Protein AF-E9G1V2-F1 (afdb_monomer_lite)

Organism: Daphnia pulex (NCBI:txid6669)

InterPro domains:
  IPR000242 Tyrosine-specific protein phosphatase, PTPase domain [PF00102] (2-98)
  IPR000242 Tyrosine-specific protein phosphatase, PTPase domain [PR00700] (51-68)
  IPR000242 Tyrosine-specific protein phosphatase, PTPase domain [PR00700] (90-108)
  IPR000242 Tyrosine-specific protein phosphatase, PTPase domain [PS50055] (1-98)
  IPR029021 Protein-tyrosine phosphatase-like [G3DSA:3.90.190.10] (2-100)
  IPR029021 Protein-tyrosine phosphatase-like [SSF52799] (2-98)
  IPR050348 Protein-Tyrosine Phosphatase [PTHR19134] (5-98)

pLDDT: mean 70.91, std 15.54, range [31.92, 89.62]

Structure (mmCIF, N/CA/C/O backbone):
data_AF-E9G1V2-F1
#
_entry.id   AF-E9G1V2-F1
#
loop_
_atom_site.group_PDB
_atom_site.id
_atom_site.type_symbol
_atom_site.label_atom_id
_atom_site.label_alt_id
_atom_site.label_comp_id
_atom_site.label_asym_id
_atom_site.label_entity_id
_atom_site.label_seq_id
_atom_site.pdbx_PDB_ins_code
_atom_site.Cartn_x
_atom_site.Cartn_y
_atom_site.Cartn_z
_atom_site.occupancy
_atom_site.B_iso_or_equiv
_atom_site.auth_seq_id
_atom_site.auth_comp_id
_atom_site.auth_asym_id
_atom_site.auth_atom_id
_atom_site.pdbx_PDB_model_num
ATOM 1 N N . MET A 1 1 ? -15.135 3.799 -11.878 1.00 34.22 1 MET A N 1
ATOM 2 C CA . MET A 1 1 ? -15.262 4.360 -10.516 1.00 34.22 1 MET A CA 1
ATOM 3 C C . MET A 1 1 ? -13.887 4.226 -9.877 1.00 34.22 1 MET A C 1
ATOM 5 O O . MET A 1 1 ? -13.515 3.124 -9.495 1.00 34.22 1 MET A O 1
ATOM 9 N N . TYR A 1 2 ? -13.078 5.285 -9.940 1.00 44.47 2 TYR A N 1
ATOM 10 C CA . TYR A 1 2 ? -11.713 5.280 -9.412 1.00 44.47 2 TYR A CA 1
ATOM 11 C C . TYR A 1 2 ? -11.799 5.313 -7.884 1.00 44.47 2 TYR A C 1
ATOM 13 O O . TYR A 1 2 ? -12.452 6.183 -7.316 1.00 44.47 2 TYR A O 1
ATOM 21 N N . TRP A 1 3 ? -11.246 4.293 -7.229 1.00 56.59 3 TRP A N 1
ATOM 22 C CA . TRP A 1 3 ? -11.106 4.275 -5.776 1.00 56.59 3 TRP A CA 1
ATOM 23 C C . TRP A 1 3 ? -9.853 5.085 -5.445 1.00 56.59 3 TRP A C 1
ATOM 25 O O . TRP A 1 3 ? -8.754 4.533 -5.385 1.00 56.59 3 TRP A O 1
ATOM 35 N N . ASP A 1 4 ? -10.016 6.400 -5.335 1.00 65.06 4 ASP A N 1
ATOM 36 C CA . ASP A 1 4 ? -8.944 7.293 -4.911 1.00 65.06 4 ASP A CA 1
ATOM 37 C C . ASP A 1 4 ? -8.779 7.173 -3.395 1.00 65.06 4 ASP A C 1
ATOM 39 O O . ASP A 1 4 ? -9.698 7.437 -2.626 1.00 65.06 4 ASP A O 1
ATOM 43 N N . TRP A 1 5 ? -7.608 6.697 -2.973 1.00 74.75 5 TRP A N 1
ATOM 44 C CA . TRP A 1 5 ? -7.220 6.690 -1.567 1.00 74.75 5 TRP A CA 1
ATOM 45 C C . TRP A 1 5 ? -6.768 8.094 -1.144 1.00 74.75 5 TRP A C 1
ATOM 47 O O . TRP A 1 5 ? -6.161 8.796 -1.964 1.00 74.75 5 TRP A O 1
ATOM 57 N N . PRO A 1 6 ? -6.962 8.481 0.131 1.00 78.75 6 PRO A N 1
ATOM 58 C CA . PRO A 1 6 ? -6.502 9.771 0.624 1.00 78.75 6 PRO A CA 1
ATOM 59 C C . PRO A 1 6 ? -4.997 9.921 0.415 1.00 78.75 6 PRO A C 1
ATOM 61 O O . PRO A 1 6 ? -4.211 9.071 0.839 1.00 78.75 6 PRO A O 1
ATOM 64 N N . LYS A 1 7 ? -4.602 11.012 -0.247 1.00 75.62 7 LYS A N 1
ATOM 65 C CA . LYS A 1 7 ? -3.190 11.372 -0.459 1.00 75.62 7 LYS A CA 1
ATOM 66 C C . LYS A 1 7 ? -2.598 12.102 0.743 1.00 75.62 7 LYS A C 1
ATOM 68 O O . LYS A 1 7 ? -1.403 12.008 0.970 1.00 75.62 7 LYS A O 1
ATOM 73 N N . GLU A 1 8 ? -3.432 12.785 1.524 1.00 76.88 8 GLU A N 1
ATOM 74 C CA . GLU A 1 8 ? -3.053 13.437 2.775 1.00 76.88 8 GLU A CA 1
ATOM 75 C C . GLU A 1 8 ? -4.229 13.426 3.757 1.00 76.88 8 GLU A C 1
ATOM 77 O O . GLU A 1 8 ? -5.396 13.486 3.367 1.00 76.88 8 GLU A O 1
ATOM 82 N N . GLY A 1 9 ? -3.919 13.371 5.052 1.00 80.44 9 GLY A N 1
ATOM 83 C CA . GLY A 1 9 ? -4.918 13.493 6.106 1.00 80.44 9 GLY A CA 1
ATOM 84 C C . GLY A 1 9 ? -5.836 12.276 6.253 1.00 80.44 9 GLY A C 1
ATOM 85 O O . GLY A 1 9 ? -5.412 11.121 6.156 1.00 80.44 9 GLY A O 1
ATOM 86 N N . VAL A 1 10 ? -7.091 12.551 6.605 1.00 85.50 10 VAL A N 1
ATOM 87 C CA . VAL A 1 10 ? -8.110 11.550 6.931 1.00 85.50 10 VAL A CA 1
ATOM 88 C C . VAL A 1 10 ? -9.303 11.757 6.014 1.00 85.50 10 VAL A C 1
ATOM 90 O O . VAL A 1 10 ? -9.889 12.835 6.001 1.00 85.50 10 VAL A O 1
ATOM 93 N N . GLU A 1 11 ? -9.708 10.708 5.315 1.00 87.94 11 GLU A N 1
ATOM 94 C CA . GLU A 1 11 ? -10.887 10.702 4.461 1.00 87.94 11 GLU A CA 1
ATOM 95 C C . GLU A 1 11 ? -11.924 9.722 5.004 1.00 87.94 11 GLU A C 1
ATOM 97 O O . GLU A 1 11 ? -11.601 8.700 5.609 1.00 87.94 11 GLU A O 1
ATOM 102 N N . THR A 1 12 ? -13.202 10.063 4.870 1.00 85.19 12 THR A N 1
ATOM 103 C CA . THR A 1 12 ? -14.295 9.235 5.386 1.00 85.19 12 THR A CA 1
ATOM 104 C C . THR A 1 12 ? -15.189 8.796 4.240 1.00 85.19 12 THR A C 1
ATOM 106 O O . THR A 1 12 ? -15.919 9.597 3.665 1.00 85.19 12 THR A O 1
ATOM 109 N N . HIS A 1 13 ? -15.170 7.499 3.953 1.00 82.81 13 HIS A N 1
ATOM 110 C CA . HIS A 1 13 ? -16.015 6.853 2.960 1.00 82.81 13 HIS A CA 1
ATOM 111 C C . HIS A 1 13 ? -17.180 6.154 3.673 1.00 82.81 13 HIS A C 1
ATOM 113 O O . HIS A 1 13 ? -17.095 5.005 4.117 1.00 82.81 13 HIS A O 1
ATOM 119 N N . GLY A 1 14 ? -18.292 6.876 3.828 1.00 83.50 14 GLY A N 1
ATOM 120 C CA . GLY A 1 14 ? -19.498 6.369 4.483 1.00 83.50 14 GLY A CA 1
ATOM 121 C C . GLY A 1 14 ? -19.272 6.032 5.960 1.00 83.50 14 GLY A C 1
ATOM 122 O O . GLY A 1 14 ? -19.237 6.916 6.811 1.00 83.50 14 GLY A O 1
ATOM 123 N N . VAL A 1 15 ? -19.165 4.740 6.282 1.00 82.00 15 VAL A N 1
ATOM 124 C CA . VAL A 1 15 ? -18.974 4.241 7.661 1.00 82.00 15 VAL A CA 1
ATOM 125 C C . VAL A 1 15 ? -17.525 3.882 7.977 1.00 82.00 15 VAL A C 1
ATOM 127 O O . VAL A 1 15 ? -17.229 3.469 9.099 1.00 82.00 15 VAL A O 1
ATOM 130 N N . VAL A 1 16 ? -16.635 4.037 7.000 1.00 83.75 16 VAL A N 1
ATOM 131 C CA . VAL A 1 16 ? -15.217 3.717 7.098 1.00 83.75 16 VAL A CA 1
ATOM 132 C C . VAL A 1 16 ? -14.421 5.008 6.988 1.00 83.75 16 VAL A C 1
ATOM 134 O O . VAL A 1 16 ? -14.594 5.782 6.055 1.00 83.75 16 VAL A O 1
ATOM 137 N N . GLN A 1 17 ? -13.544 5.237 7.950 1.00 86.62 17 GLN A N 1
ATOM 138 C CA . GLN A 1 17 ? -12.581 6.322 7.935 1.00 86.62 17 GLN A CA 1
ATOM 139 C C . GLN A 1 17 ? -11.210 5.752 7.587 1.00 86.62 17 GLN A C 1
ATOM 141 O O . GLN A 1 17 ? -10.788 4.770 8.191 1.00 86.62 17 GLN A O 1
ATOM 146 N N . VAL A 1 18 ? -10.533 6.350 6.616 1.00 88.19 18 VAL A N 1
ATOM 147 C CA . VAL A 1 18 ? -9.218 5.946 6.127 1.00 88.19 18 VAL A CA 1
ATOM 148 C C . VAL A 1 18 ? -8.254 7.101 6.343 1.00 88.19 18 VAL A C 1
ATOM 150 O O . VAL A 1 18 ? -8.534 8.237 5.976 1.00 88.19 18 VAL A O 1
ATOM 153 N N . LYS A 1 19 ? -7.107 6.823 6.947 1.00 89.44 19 LYS A N 1
ATOM 154 C CA . LYS A 1 19 ? -6.047 7.798 7.189 1.00 89.44 19 LYS A CA 1
ATOM 155 C C . LYS A 1 19 ? -4.761 7.298 6.566 1.00 89.44 19 LYS A C 1
ATOM 157 O O . LYS A 1 19 ? -4.336 6.196 6.901 1.00 89.44 19 LYS A O 1
ATOM 162 N N . LEU A 1 20 ? -4.121 8.105 5.726 1.00 89.06 20 LEU A N 1
ATOM 163 C CA . LEU A 1 20 ? -2.760 7.814 5.283 1.00 89.06 20 LEU A CA 1
ATOM 164 C C . LEU A 1 20 ? -1.789 8.075 6.442 1.00 89.06 20 LEU A C 1
ATOM 166 O O . LEU A 1 20 ? -1.835 9.121 7.090 1.00 89.06 20 LEU A O 1
ATOM 170 N N . VAL A 1 21 ? -0.946 7.089 6.733 1.00 89.62 21 VAL A N 1
ATOM 171 C CA . VAL A 1 21 ? 0.029 7.119 7.834 1.00 89.62 21 VAL A CA 1
ATOM 172 C C . VAL A 1 21 ? 1.430 7.292 7.294 1.00 89.62 21 VAL A C 1
ATOM 174 O O . VAL A 1 21 ? 2.198 8.088 7.823 1.00 89.62 21 VAL A O 1
ATOM 177 N N . ASN A 1 22 ? 1.755 6.513 6.268 1.00 88.00 22 ASN A N 1
ATOM 178 C CA . ASN A 1 22 ? 3.059 6.526 5.641 1.00 88.00 22 ASN A CA 1
ATOM 179 C C . ASN A 1 22 ? 2.923 6.200 4.158 1.00 88.00 22 ASN A C 1
ATOM 181 O O . ASN A 1 22 ? 2.059 5.411 3.771 1.00 88.00 22 ASN A O 1
ATOM 185 N N . GLU A 1 23 ? 3.810 6.770 3.361 1.00 89.50 23 GLU A N 1
ATOM 186 C CA . GLU A 1 23 ? 3.980 6.449 1.954 1.00 89.50 23 GLU A CA 1
ATOM 187 C C . GLU A 1 23 ? 5.474 6.309 1.679 1.00 89.50 23 GLU A C 1
ATOM 189 O O . GLU A 1 23 ? 6.241 7.249 1.867 1.00 89.50 23 GLU A O 1
ATOM 194 N N . ASP A 1 24 ? 5.875 5.117 1.254 1.00 88.50 24 ASP A N 1
ATOM 195 C CA . ASP A 1 24 ? 7.224 4.810 0.804 1.00 88.50 24 ASP A CA 1
ATOM 196 C C . ASP A 1 24 ? 7.189 4.598 -0.711 1.00 88.50 24 ASP A C 1
ATOM 198 O O . ASP A 1 24 ? 6.687 3.585 -1.207 1.00 88.50 24 ASP A O 1
ATOM 202 N N . ALA A 1 25 ? 7.654 5.600 -1.454 1.00 86.62 25 ALA A N 1
ATOM 203 C CA . ALA A 1 25 ? 7.685 5.578 -2.906 1.00 86.62 25 ALA A CA 1
ATOM 204 C C . ALA A 1 25 ? 9.078 5.174 -3.404 1.00 86.62 25 ALA A C 1
ATOM 206 O O . ALA A 1 25 ? 10.068 5.868 -3.187 1.00 86.62 25 ALA A O 1
ATOM 207 N N . SER A 1 26 ? 9.135 4.061 -4.131 1.00 84.88 26 SER A N 1
ATOM 208 C CA . SER A 1 26 ? 10.307 3.590 -4.866 1.00 84.88 26 SER A CA 1
ATOM 209 C C . SER A 1 26 ? 10.144 3.832 -6.370 1.00 84.88 26 SER A C 1
ATOM 211 O O . SER A 1 26 ? 9.067 4.160 -6.861 1.00 84.88 26 SER A O 1
ATOM 213 N N . ALA A 1 27 ? 11.215 3.613 -7.138 1.00 82.56 27 ALA A N 1
ATOM 214 C CA . ALA A 1 27 ? 11.205 3.812 -8.591 1.00 82.56 27 ALA A CA 1
ATOM 215 C C . ALA A 1 27 ? 10.218 2.899 -9.349 1.00 82.56 27 ALA A C 1
ATOM 217 O O . ALA A 1 27 ? 9.837 3.211 -10.471 1.00 82.56 27 ALA A O 1
ATOM 218 N N . THR A 1 28 ? 9.828 1.759 -8.765 1.00 79.69 28 THR A N 1
ATOM 219 C CA . THR A 1 28 ? 8.996 0.742 -9.440 1.00 79.69 28 THR A CA 1
ATOM 220 C C . THR A 1 28 ? 7.661 0.457 -8.754 1.00 79.69 28 THR A C 1
ATOM 222 O O . THR A 1 28 ? 6.772 -0.138 -9.364 1.00 79.69 28 THR A O 1
ATOM 225 N N . TYR A 1 29 ? 7.500 0.883 -7.503 1.00 80.50 29 TYR A N 1
ATOM 226 C CA . TYR A 1 29 ? 6.280 0.712 -6.726 1.00 80.50 29 TYR A CA 1
ATOM 227 C C . TYR A 1 29 ? 6.218 1.728 -5.583 1.00 80.50 29 TYR A C 1
ATOM 229 O O . TYR A 1 29 ? 7.242 2.249 -5.152 1.00 80.50 29 TYR A O 1
ATOM 237 N N . ALA A 1 30 ? 5.024 1.955 -5.050 1.00 85.25 30 ALA A N 1
ATOM 238 C CA . ALA A 1 30 ? 4.791 2.697 -3.822 1.00 85.25 30 ALA A CA 1
ATOM 239 C C . ALA A 1 30 ? 4.091 1.803 -2.793 1.00 85.25 30 ALA A C 1
ATOM 241 O O . ALA A 1 30 ? 3.168 1.061 -3.132 1.00 85.25 30 ALA A O 1
ATOM 242 N N . ILE A 1 31 ? 4.514 1.874 -1.536 1.00 87.12 31 ILE A N 1
ATOM 243 C CA . ILE A 1 31 ? 3.869 1.203 -0.409 1.00 87.12 31 ILE A CA 1
ATOM 244 C C . ILE A 1 31 ? 3.207 2.273 0.451 1.00 87.12 31 ILE A C 1
ATOM 246 O O . ILE A 1 31 ? 3.866 3.187 0.934 1.00 87.12 31 ILE A O 1
ATOM 250 N N . ARG A 1 32 ? 1.899 2.163 0.660 1.00 88.38 32 ARG A N 1
ATOM 251 C CA . ARG A 1 32 ? 1.117 3.078 1.490 1.00 88.38 32 ARG A CA 1
ATOM 252 C C . ARG A 1 32 ? 0.561 2.340 2.693 1.00 88.38 32 ARG A C 1
ATOM 254 O O . ARG A 1 32 ? -0.083 1.301 2.559 1.00 88.38 32 ARG A O 1
ATOM 261 N N . THR A 1 33 ? 0.787 2.902 3.869 1.00 87.81 33 THR A N 1
ATOM 262 C CA . THR A 1 33 ? 0.239 2.411 5.130 1.00 87.81 33 THR A CA 1
ATOM 263 C C . THR A 1 33 ? -0.956 3.266 5.502 1.00 87.81 33 THR A C 1
ATOM 265 O O . THR A 1 33 ? -0.820 4.474 5.704 1.00 87.81 33 THR A O 1
ATOM 268 N N . PHE A 1 34 ? -2.117 2.639 5.641 1.00 87.56 34 PHE A N 1
ATOM 269 C CA . PHE A 1 34 ? -3.352 3.290 6.046 1.00 87.56 34 PHE A CA 1
ATOM 270 C C . PHE A 1 34 ? -3.812 2.800 7.414 1.00 87.56 34 PHE A C 1
ATOM 272 O O . PHE A 1 34 ? -3.733 1.610 7.712 1.00 87.56 34 PHE A O 1
ATOM 279 N N . PHE A 1 35 ? -4.372 3.700 8.216 1.00 88.00 35 PHE A N 1
ATOM 280 C CA . PHE A 1 35 ? -5.257 3.321 9.309 1.00 88.00 35 PHE A CA 1
ATOM 281 C C . PHE A 1 35 ? -6.698 3.356 8.819 1.00 88.00 35 PHE A C 1
ATOM 283 O O . PHE A 1 35 ? -7.166 4.375 8.313 1.00 88.00 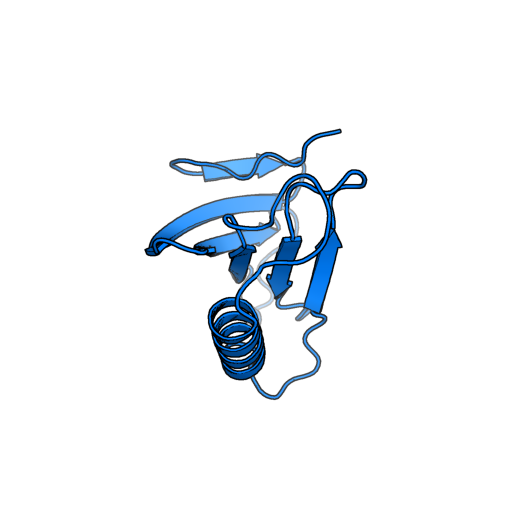35 PHE A O 1
ATOM 290 N N . ILE A 1 36 ? -7.408 2.246 8.981 1.00 85.88 36 ILE A N 1
ATOM 291 C CA . ILE A 1 36 ? -8.820 2.120 8.650 1.00 85.88 36 ILE A CA 1
ATOM 292 C C . ILE A 1 36 ? -9.617 1.936 9.931 1.00 85.88 36 ILE A C 1
ATOM 294 O O . ILE A 1 36 ? -9.372 1.017 10.708 1.00 85.88 36 ILE A O 1
ATOM 298 N N . LYS A 1 37 ? -10.609 2.795 10.139 1.00 84.69 37 LYS A N 1
ATOM 299 C CA . LYS A 1 37 ? -11.467 2.794 11.316 1.00 84.69 37 LYS A CA 1
ATOM 300 C C . LYS A 1 37 ? -12.930 2.697 10.917 1.00 84.69 37 LYS A C 1
ATOM 302 O O . LYS A 1 37 ? -13.432 3.524 10.161 1.00 84.69 37 LYS A O 1
ATOM 307 N N . HIS A 1 38 ? -13.649 1.729 11.475 1.00 81.94 38 HIS A N 1
ATOM 308 C CA . HIS A 1 38 ? -15.087 1.612 11.236 1.00 81.94 38 HIS A CA 1
ATOM 309 C C . HIS A 1 38 ? -15.877 2.439 12.259 1.00 81.94 38 HIS A C 1
ATOM 311 O O . HIS A 1 38 ? -15.948 2.104 13.440 1.00 81.94 38 HIS A O 1
ATOM 317 N N . LEU A 1 39 ? -16.517 3.517 11.808 1.00 80.31 39 LEU A N 1
ATOM 318 C CA . LEU A 1 39 ? -17.150 4.523 12.668 1.00 80.31 39 LEU A CA 1
ATOM 319 C C . LEU A 1 39 ? -18.366 3.996 13.445 1.00 80.31 39 LEU A C 1
ATOM 321 O O . LEU A 1 39 ? -18.673 4.500 14.523 1.00 80.31 39 LEU A O 1
ATOM 325 N N . LYS A 1 40 ? -19.054 2.970 12.926 1.00 73.56 40 LYS A N 1
ATOM 326 C CA . LYS A 1 40 ? -20.234 2.374 13.584 1.00 73.56 40 LYS A CA 1
ATOM 327 C C . LYS A 1 40 ? -19.910 1.205 14.518 1.00 73.56 40 LYS A C 1
ATOM 329 O O . LYS A 1 40 ? -20.782 0.791 15.281 1.00 73.56 40 LYS A O 1
ATOM 334 N N . LEU A 1 41 ? -18.687 0.667 14.481 1.00 70.25 41 LEU A N 1
ATOM 335 C CA . LEU A 1 41 ? -18.296 -0.410 15.392 1.00 70.25 41 LEU A CA 1
ATOM 336 C C . LEU A 1 41 ? -17.868 0.230 16.715 1.00 70.25 41 LEU A C 1
ATOM 338 O O . LEU A 1 41 ? -16.798 0.824 16.831 1.00 70.25 41 LEU A O 1
ATOM 342 N N . LYS A 1 42 ? -18.733 0.151 17.731 1.00 60.16 42 LYS A N 1
ATOM 343 C CA . LYS A 1 42 ? -18.366 0.558 19.093 1.00 60.16 42 LYS A CA 1
ATOM 344 C C . LYS A 1 42 ? -17.290 -0.400 19.607 1.00 60.16 42 LYS A C 1
ATOM 346 O O . LYS A 1 42 ? -17.471 -1.611 19.496 1.00 60.16 42 LYS A O 1
ATOM 351 N N . LYS A 1 43 ? -16.209 0.137 20.194 1.00 58.06 43 LYS A N 1
ATOM 352 C CA . LYS A 1 43 ? -15.149 -0.642 20.863 1.00 58.06 43 LYS A CA 1
ATOM 353 C C . LYS A 1 43 ? -15.787 -1.692 21.781 1.00 58.06 43 LYS A C 1
ATOM 355 O O . LYS A 1 43 ? -16.247 -1.358 22.873 1.00 58.06 43 LYS A O 1
ATOM 360 N N . LYS A 1 44 ? -15.805 -2.962 21.367 1.00 58.16 44 LYS A N 1
ATOM 361 C CA . LYS A 1 44 ? -15.914 -4.067 22.324 1.00 58.16 44 LYS A CA 1
ATOM 362 C C . LYS A 1 44 ? -14.587 -4.097 23.080 1.00 58.16 44 LYS A C 1
ATOM 364 O O . LYS A 1 44 ? -13.542 -3.892 22.472 1.00 58.16 44 LYS A O 1
ATOM 369 N N . LYS A 1 45 ? -14.624 -4.307 24.401 1.00 54.69 45 LYS A N 1
ATOM 370 C CA . LYS A 1 45 ? -13.476 -4.186 25.329 1.00 54.69 45 LYS A CA 1
ATOM 371 C C . LYS A 1 45 ? -12.202 -4.964 24.930 1.00 54.69 45 LYS A C 1
ATOM 373 O O . LYS A 1 45 ? -11.172 -4.740 25.549 1.00 54.69 45 LYS A O 1
ATOM 378 N N . SER A 1 46 ? -12.246 -5.832 23.917 1.00 51.97 46 SER A N 1
ATOM 379 C CA . SER A 1 46 ? -11.122 -6.646 23.444 1.00 51.97 46 SER A CA 1
ATOM 380 C C . SER A 1 46 ? -10.698 -6.404 21.986 1.00 51.97 46 SER A C 1
ATOM 382 O O . SER A 1 46 ? -9.825 -7.121 21.507 1.00 51.97 46 SER A O 1
ATOM 384 N N . GLN A 1 47 ? -11.294 -5.451 21.257 1.00 55.34 47 GLN A N 1
ATOM 385 C CA . GLN A 1 47 ? -11.022 -5.268 19.825 1.00 55.34 47 GLN A CA 1
ATOM 386 C C . GLN A 1 47 ? -10.657 -3.827 19.471 1.00 55.34 47 GLN A C 1
ATOM 388 O O . GLN A 1 47 ? -11.393 -2.878 19.758 1.00 55.34 47 GLN A O 1
ATOM 393 N N . SER A 1 48 ? -9.505 -3.684 18.814 1.00 57.34 48 SER A N 1
ATOM 394 C CA . SER A 1 48 ? -9.115 -2.448 18.146 1.00 57.34 48 SER A CA 1
ATOM 395 C C . SER A 1 48 ? -10.134 -2.116 17.051 1.00 57.34 48 SER A C 1
ATOM 397 O O . SER A 1 48 ? -10.389 -2.933 16.174 1.00 57.34 48 SER A O 1
ATOM 399 N N . VAL A 1 49 ? -10.720 -0.916 17.101 1.00 66.75 49 VAL A N 1
ATOM 400 C CA . VAL A 1 49 ? -11.637 -0.397 16.058 1.00 66.75 49 VAL A CA 1
ATOM 401 C C . VAL A 1 49 ? -10.860 0.168 14.861 1.00 66.75 49 VAL A C 1
ATOM 403 O O . VAL A 1 49 ? -11.450 0.506 13.838 1.00 66.75 49 VAL A O 1
ATOM 406 N N . GLU A 1 50 ? -9.539 0.270 14.995 1.00 72.62 50 GLU A N 1
ATOM 407 C CA . GLU A 1 50 ? -8.618 0.800 13.997 1.00 72.62 50 GLU A CA 1
ATOM 408 C C . GLU A 1 50 ? -7.683 -0.319 13.525 1.00 72.62 50 GLU A C 1
ATOM 410 O O . GLU A 1 50 ? -7.109 -1.051 14.337 1.00 72.62 50 GLU A O 1
ATOM 415 N N . ARG A 1 51 ? -7.578 -0.486 12.210 1.00 80.25 51 ARG A N 1
ATOM 416 C CA . ARG A 1 51 ? -6.794 -1.529 11.548 1.00 80.25 51 ARG A CA 1
ATOM 417 C C . ARG A 1 51 ? -5.721 -0.896 10.684 1.00 80.25 51 ARG A C 1
ATOM 419 O O . ARG A 1 51 ? -5.948 0.164 10.110 1.00 80.25 51 ARG A O 1
ATOM 426 N N . VAL A 1 52 ? -4.573 -1.553 10.581 1.00 83.88 52 VAL A N 1
ATOM 427 C CA . VAL A 1 52 ? -3.510 -1.146 9.658 1.00 83.88 52 VAL A CA 1
ATOM 428 C C . VAL A 1 52 ? -3.707 -1.891 8.348 1.00 83.88 52 VAL A C 1
ATOM 430 O O . VAL A 1 52 ? -3.837 -3.111 8.343 1.00 83.88 52 VAL A O 1
ATOM 433 N N . VAL A 1 53 ? -3.716 -1.161 7.242 1.00 83.31 53 VAL A N 1
ATOM 434 C CA . VAL A 1 53 ? -3.790 -1.708 5.889 1.00 83.31 53 VAL A CA 1
ATOM 435 C C . VAL A 1 53 ? -2.550 -1.283 5.128 1.00 83.31 53 VAL A C 1
ATOM 437 O O . VAL A 1 53 ? -2.224 -0.099 5.076 1.00 83.31 53 VAL A O 1
ATOM 440 N N . LEU A 1 54 ? -1.871 -2.257 4.529 1.00 85.56 54 LEU A N 1
ATOM 441 C CA . LEU A 1 54 ? -0.749 -2.015 3.631 1.00 85.56 54 LEU A CA 1
ATOM 442 C C . LEU A 1 54 ? -1.237 -2.140 2.192 1.00 85.56 54 LEU A C 1
ATOM 444 O O . LEU A 1 54 ? -1.695 -3.201 1.760 1.00 85.56 54 LEU A O 1
ATOM 448 N N . GLN A 1 55 ? -1.124 -1.051 1.449 1.00 83.81 55 GLN A N 1
ATOM 449 C CA . GLN A 1 55 ? -1.301 -1.027 0.011 1.00 83.81 55 GLN A CA 1
ATOM 450 C C . GLN A 1 55 ? 0.068 -1.041 -0.650 1.00 83.81 55 GLN A C 1
ATOM 452 O O . GLN A 1 55 ? 0.870 -0.141 -0.452 1.00 83.81 55 GLN A O 1
ATOM 457 N N . PHE A 1 56 ? 0.297 -2.025 -1.496 1.00 83.31 56 PHE A N 1
ATOM 458 C CA . PHE A 1 56 ? 1.398 -2.059 -2.432 1.00 83.31 56 PHE A CA 1
ATOM 459 C C . PHE A 1 56 ? 0.849 -1.666 -3.807 1.00 83.31 56 PHE A C 1
ATOM 461 O O . PHE A 1 56 ? -0.147 -2.209 -4.282 1.00 83.31 56 PHE A O 1
ATOM 468 N N . HIS A 1 57 ? 1.460 -0.682 -4.444 1.00 82.81 57 HIS A N 1
ATOM 469 C CA . HIS A 1 57 ? 1.043 -0.169 -5.738 1.00 82.81 57 HIS A CA 1
ATOM 470 C C . HIS A 1 57 ? 2.227 -0.241 -6.688 1.00 82.81 57 HIS A C 1
ATOM 472 O O . HIS A 1 57 ? 3.180 0.514 -6.544 1.00 82.81 57 HIS A O 1
ATOM 478 N N . TYR A 1 58 ? 2.184 -1.158 -7.648 1.00 79.81 58 TYR A N 1
ATOM 479 C CA . TYR A 1 58 ? 3.218 -1.256 -8.665 1.00 79.81 58 TYR A CA 1
ATOM 480 C C . TYR A 1 58 ? 2.960 -0.210 -9.755 1.00 79.81 58 TYR A C 1
ATOM 482 O O . TYR A 1 58 ? 1.916 -0.235 -10.407 1.00 79.81 58 TYR A O 1
ATOM 490 N N . THR A 1 59 ? 3.897 0.722 -9.920 1.00 79.75 59 THR A N 1
ATOM 491 C CA . THR A 1 59 ? 3.741 1.924 -10.760 1.00 79.75 59 THR A CA 1
ATOM 492 C C . THR A 1 59 ? 4.479 1.832 -12.090 1.00 79.75 59 THR A C 1
ATOM 494 O O . THR A 1 59 ? 4.225 2.636 -12.977 1.00 79.75 59 THR A O 1
ATOM 497 N N . ASN A 1 60 ? 5.380 0.859 -12.241 1.00 76.50 60 ASN A N 1
ATOM 498 C CA . ASN A 1 60 ? 6.224 0.691 -13.425 1.00 76.50 60 ASN A CA 1
ATOM 499 C C . ASN A 1 60 ? 5.762 -0.484 -14.304 1.00 76.50 60 ASN A C 1
ATOM 501 O O . ASN A 1 60 ? 6.581 -1.259 -14.806 1.00 76.50 60 ASN A O 1
ATOM 505 N N . TRP A 1 61 ? 4.446 -0.691 -14.407 1.00 75.44 61 TRP A N 1
ATOM 506 C CA . TRP A 1 61 ? 3.890 -1.652 -15.357 1.00 75.44 61 TRP A CA 1
ATOM 507 C C . TRP A 1 61 ? 3.731 -0.960 -16.719 1.00 75.44 61 TRP A C 1
ATOM 509 O O . TRP A 1 61 ? 3.175 0.135 -16.753 1.00 75.44 61 TRP A O 1
ATOM 519 N N . PRO A 1 62 ? 4.239 -1.538 -17.820 1.00 69.38 62 PRO A N 1
ATOM 520 C CA . PRO A 1 62 ? 4.129 -0.924 -19.136 1.00 69.38 62 PRO A CA 1
ATOM 521 C C . PRO A 1 62 ? 2.690 -0.987 -19.654 1.00 69.38 62 PRO A C 1
ATOM 523 O O . PRO A 1 62 ? 2.049 -2.027 -19.549 1.00 69.38 62 PRO A O 1
ATOM 526 N N . ASP A 1 63 ? 2.236 0.092 -20.297 1.00 67.12 63 ASP A N 1
ATOM 527 C CA . ASP A 1 63 ? 0.906 0.186 -20.921 1.00 67.12 63 ASP A CA 1
ATOM 528 C C . ASP A 1 63 ? 0.639 -0.877 -21.982 1.00 67.12 63 ASP A C 1
ATOM 530 O O . ASP A 1 63 ? -0.512 -1.114 -22.305 1.00 67.12 63 ASP A O 1
ATOM 534 N N . HIS A 1 64 ? 1.682 -1.490 -22.542 1.00 64.38 64 HIS A N 1
ATOM 535 C CA . HIS A 1 64 ? 1.563 -2.589 -23.486 1.00 64.38 64 HIS A CA 1
ATOM 536 C C . HIS A 1 64 ? 2.553 -3.692 -23.118 1.00 64.38 64 HIS A C 1
ATOM 538 O O . HIS A 1 64 ? 3.759 -3.460 -23.021 1.00 64.38 64 HIS A O 1
ATOM 544 N N . GLY A 1 65 ? 2.044 -4.914 -22.960 1.00 67.62 65 GLY A N 1
ATOM 545 C CA . GLY A 1 65 ? 2.861 -6.103 -22.731 1.00 67.62 65 GLY A CA 1
ATOM 546 C C . GLY A 1 65 ? 3.274 -6.328 -21.274 1.00 67.62 65 GLY A C 1
ATOM 547 O O . GLY A 1 65 ? 2.557 -6.009 -20.326 1.00 67.62 65 GLY A O 1
ATOM 548 N N . THR A 1 66 ? 4.421 -6.979 -21.092 1.00 69.94 66 THR A N 1
ATOM 549 C CA . THR A 1 66 ? 4.9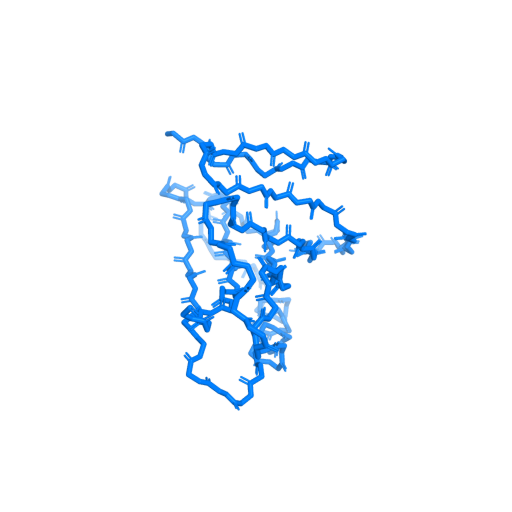75 -7.342 -19.780 1.00 69.94 66 THR A CA 1
ATOM 550 C C . T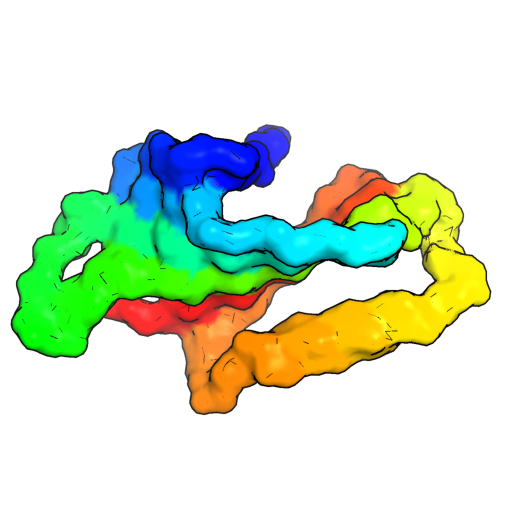HR A 1 66 ? 6.265 -6.572 -19.524 1.00 69.94 66 THR A C 1
ATOM 552 O O . THR A 1 66 ? 6.975 -6.293 -20.486 1.00 69.94 66 THR A O 1
ATOM 555 N N . PRO A 1 67 ? 6.631 -6.276 -18.265 1.00 69.88 67 PRO A N 1
ATOM 556 C CA . PRO A 1 67 ? 7.894 -5.598 -17.977 1.00 69.88 67 PRO A CA 1
ATOM 557 C C . PRO A 1 67 ? 9.109 -6.339 -18.556 1.00 69.88 67 PRO A C 1
ATOM 559 O O . PRO A 1 67 ? 9.222 -7.555 -18.398 1.00 69.88 67 PRO A O 1
ATOM 562 N N . ASP A 1 68 ? 10.046 -5.594 -19.152 1.00 71.69 68 ASP A N 1
ATOM 563 C CA . ASP A 1 68 ? 11.270 -6.134 -19.777 1.00 71.69 68 ASP A CA 1
ATOM 564 C C . ASP A 1 68 ? 12.179 -6.882 -18.789 1.00 71.69 68 ASP A C 1
ATOM 566 O O . ASP A 1 68 ? 12.971 -7.755 -19.154 1.00 71.69 68 ASP A O 1
ATOM 570 N N . HIS A 1 69 ? 12.072 -6.539 -17.505 1.00 78.25 69 HIS A N 1
ATOM 571 C CA . HIS A 1 69 ? 12.844 -7.147 -16.436 1.00 78.25 69 HIS A CA 1
ATOM 572 C C . HIS A 1 69 ? 11.906 -7.741 -15.379 1.00 78.25 69 HIS A C 1
ATOM 574 O O . HIS A 1 69 ? 11.133 -7.003 -14.769 1.00 78.25 69 HIS A O 1
ATOM 580 N N . PRO A 1 70 ? 11.989 -9.054 -15.087 1.00 78.25 70 PRO A N 1
ATOM 581 C CA . PRO A 1 70 ? 11.127 -9.690 -14.091 1.00 78.25 70 PRO A CA 1
ATOM 582 C C . PRO A 1 70 ? 11.562 -9.394 -12.646 1.00 78.25 70 PRO A C 1
ATOM 584 O O . PRO A 1 70 ? 10.781 -9.582 -11.715 1.00 78.25 70 PRO A O 1
ATOM 587 N N . LEU A 1 71 ? 12.801 -8.932 -12.431 1.00 82.94 71 LEU A N 1
ATOM 588 C CA . LEU A 1 71 ? 13.372 -8.728 -11.093 1.00 82.94 71 LEU A CA 1
ATOM 589 C C . LEU A 1 71 ? 12.572 -7.747 -10.212 1.00 82.94 71 LEU A C 1
ATOM 591 O O . LEU A 1 71 ? 12.324 -8.096 -9.054 1.00 82.94 71 LEU A O 1
ATOM 595 N N . PRO A 1 72 ? 12.122 -6.572 -10.701 1.00 78.25 72 PRO A N 1
ATOM 596 C CA . PRO A 1 72 ? 11.321 -5.650 -9.897 1.00 78.25 72 PRO A CA 1
ATOM 597 C C . PRO A 1 72 ? 9.980 -6.250 -9.471 1.00 78.25 72 PRO A C 1
ATOM 599 O O . PRO A 1 72 ? 9.609 -6.135 -8.305 1.00 78.25 72 PRO A O 1
ATOM 602 N N . ILE A 1 73 ? 9.298 -6.966 -10.372 1.00 79.25 73 ILE A N 1
ATOM 603 C CA . ILE A 1 73 ? 8.033 -7.648 -10.063 1.00 79.25 73 ILE A CA 1
ATOM 604 C C . ILE A 1 73 ? 8.260 -8.744 -9.019 1.00 79.25 73 ILE A C 1
ATOM 606 O O . ILE A 1 73 ? 7.504 -8.853 -8.059 1.00 79.25 73 ILE A O 1
ATOM 610 N N . LEU A 1 74 ? 9.314 -9.551 -9.168 1.00 81.44 74 LEU A N 1
ATOM 611 C CA . LEU A 1 74 ? 9.625 -10.620 -8.218 1.00 81.44 74 LEU A CA 1
ATOM 612 C C . LEU A 1 74 ? 9.958 -10.070 -6.827 1.00 81.44 74 LEU A C 1
ATOM 614 O O . LEU A 1 74 ? 9.492 -10.618 -5.828 1.00 81.44 74 LEU A O 1
ATOM 618 N N . SER A 1 75 ? 10.743 -8.991 -6.751 1.00 82.81 75 SER A N 1
ATOM 619 C CA . SER A 1 75 ? 11.037 -8.299 -5.488 1.00 82.81 75 SER A CA 1
ATOM 620 C C . SER A 1 75 ? 9.757 -7.769 -4.846 1.00 82.81 75 SER A C 1
ATOM 622 O O . SER A 1 75 ? 9.507 -8.012 -3.666 1.00 82.81 75 SER A O 1
ATOM 624 N N . TYR A 1 76 ? 8.907 -7.129 -5.645 1.00 81.38 76 TYR A N 1
ATOM 625 C CA . TYR A 1 76 ? 7.620 -6.605 -5.217 1.00 81.38 76 TYR A CA 1
ATOM 626 C C . TYR A 1 76 ? 6.697 -7.703 -4.661 1.00 81.38 76 TYR A C 1
ATOM 628 O O . TYR A 1 76 ? 6.183 -7.578 -3.549 1.00 81.38 76 TYR A O 1
ATOM 636 N N . VAL A 1 77 ? 6.540 -8.823 -5.378 1.00 80.19 77 VAL A N 1
ATOM 637 C CA . VAL A 1 77 ? 5.716 -9.958 -4.929 1.00 80.19 77 VAL A CA 1
ATOM 638 C C . VAL A 1 77 ? 6.266 -10.529 -3.624 1.00 80.19 77 VAL A C 1
ATOM 640 O O . VAL A 1 77 ? 5.503 -10.735 -2.682 1.00 80.19 77 VAL A O 1
ATOM 643 N N . ARG A 1 78 ? 7.588 -10.716 -3.518 1.00 81.88 78 ARG A N 1
ATOM 644 C CA . ARG A 1 78 ? 8.233 -11.194 -2.284 1.00 81.88 78 ARG A CA 1
ATOM 645 C C . ARG A 1 78 ? 7.988 -10.259 -1.104 1.00 81.88 78 ARG A C 1
ATOM 647 O O . ARG A 1 78 ? 7.656 -10.742 -0.027 1.00 81.88 78 ARG A O 1
ATOM 654 N N . GLN A 1 79 ? 8.115 -8.949 -1.304 1.00 79.88 79 GLN A N 1
ATOM 655 C CA . GLN A 1 79 ? 7.846 -7.959 -0.260 1.00 79.88 79 GLN A CA 1
ATOM 656 C C . GLN A 1 79 ? 6.374 -7.966 0.160 1.00 79.88 79 GLN A C 1
ATOM 658 O O . GLN A 1 79 ? 6.088 -7.991 1.354 1.00 79.88 79 GLN A O 1
ATOM 663 N N . SER A 1 80 ? 5.443 -8.031 -0.798 1.00 76.94 80 SER A N 1
ATOM 664 C CA . SER A 1 80 ? 4.007 -8.096 -0.498 1.00 76.94 80 SER A CA 1
ATOM 665 C C . SER A 1 80 ? 3.620 -9.365 0.269 1.00 76.94 80 SER A C 1
ATOM 667 O O . SER A 1 80 ? 2.819 -9.298 1.199 1.00 76.94 80 SER A O 1
ATOM 669 N N . ALA A 1 81 ? 4.231 -10.504 -0.073 1.00 76.25 81 ALA A N 1
ATOM 670 C CA . ALA A 1 81 ? 3.993 -11.781 0.585 1.00 76.25 81 ALA A CA 1
ATOM 671 C C . ALA A 1 81 ? 4.601 -11.814 1.995 1.00 76.25 81 ALA A C 1
ATOM 673 O O . ALA A 1 81 ? 3.959 -12.296 2.922 1.00 76.25 81 ALA A O 1
ATOM 674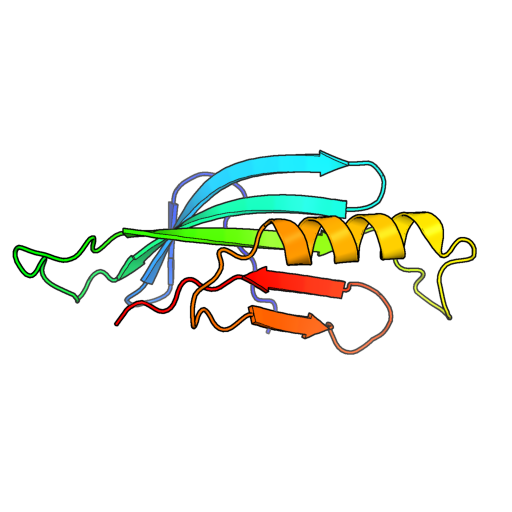 N N . ALA A 1 82 ? 5.809 -11.269 2.173 1.00 78.69 82 ALA A N 1
ATOM 675 C CA . ALA A 1 82 ? 6.469 -11.179 3.476 1.00 78.69 82 ALA A CA 1
ATOM 676 C C . ALA A 1 82 ? 5.770 -10.199 4.433 1.00 78.69 82 ALA A C 1
ATOM 678 O O . ALA A 1 82 ? 5.797 -10.396 5.646 1.00 78.69 82 ALA A O 1
ATOM 679 N N . ALA A 1 83 ? 5.139 -9.152 3.896 1.00 75.19 83 ALA A N 1
ATOM 680 C CA . ALA A 1 83 ? 4.375 -8.184 4.675 1.00 75.19 83 ALA A CA 1
ATOM 681 C C . ALA A 1 83 ? 2.997 -8.700 5.117 1.00 75.19 83 ALA A C 1
ATOM 683 O O . ALA A 1 83 ? 2.346 -8.047 5.932 1.00 75.19 83 ALA A O 1
ATOM 684 N N . ASN A 1 84 ? 2.546 -9.849 4.601 1.00 69.25 84 ASN A N 1
ATOM 685 C CA . ASN A 1 84 ? 1.324 -10.480 5.072 1.00 69.25 84 ASN A CA 1
ATOM 686 C C . ASN A 1 84 ? 1.631 -11.312 6.334 1.00 69.25 84 ASN A C 1
ATOM 688 O O . ASN A 1 84 ? 2.332 -12.324 6.235 1.00 69.25 84 ASN A O 1
ATOM 692 N N . PRO A 1 85 ? 1.151 -10.919 7.529 1.00 65.88 85 PRO A N 1
ATOM 693 C CA . PRO A 1 85 ? 1.354 -11.718 8.731 1.00 65.88 85 PRO A CA 1
ATOM 694 C C . PRO A 1 85 ? 0.725 -13.109 8.567 1.00 65.88 85 PRO A C 1
ATOM 696 O O . PRO A 1 85 ? -0.306 -13.264 7.915 1.00 65.88 85 PRO A O 1
ATOM 699 N N . ILE A 1 86 ? 1.332 -14.126 9.189 1.00 56.56 86 ILE A N 1
ATOM 700 C CA . ILE A 1 86 ? 0.833 -15.511 9.201 1.00 56.56 86 ILE A CA 1
ATOM 701 C C . ILE A 1 86 ? -0.507 -15.531 9.957 1.00 56.56 86 ILE A C 1
ATOM 703 O O . ILE A 1 86 ? -0.565 -15.679 11.176 1.00 56.56 86 ILE A O 1
ATOM 707 N N . GLY A 1 87 ? -1.599 -15.307 9.237 1.00 56.62 87 GLY A N 1
ATOM 708 C CA . GLY A 1 87 ? -2.954 -15.218 9.762 1.00 56.62 87 GLY A CA 1
ATOM 709 C C . GLY A 1 87 ? -3.982 -15.267 8.627 1.00 56.62 87 GLY A C 1
ATOM 710 O O . GLY A 1 87 ? -3.610 -15.138 7.462 1.00 56.62 87 GLY A O 1
ATOM 711 N N . PRO A 1 88 ? -5.276 -15.475 8.930 1.00 52.66 88 PRO A N 1
ATOM 712 C CA . PRO A 1 88 ? -6.343 -15.612 7.936 1.00 52.66 88 PRO A CA 1
ATOM 713 C C . PRO A 1 88 ? -6.768 -14.239 7.394 1.00 52.66 88 PRO A C 1
ATOM 715 O O . PRO A 1 88 ? -7.927 -13.848 7.500 1.00 52.66 88 PRO A O 1
ATOM 718 N N . VAL A 1 89 ? -5.806 -13.471 6.892 1.00 59.66 89 VAL A N 1
ATOM 719 C CA . VAL A 1 89 ? -6.020 -12.110 6.418 1.00 59.66 89 VAL A CA 1
ATOM 720 C C . VAL A 1 89 ? -6.196 -12.145 4.898 1.00 59.66 89 VAL A C 1
ATOM 722 O O . VAL A 1 89 ? -5.264 -12.547 4.195 1.00 59.66 89 VAL A O 1
ATOM 725 N N . PRO A 1 90 ? -7.374 -11.784 4.362 1.00 66.06 90 PRO A N 1
ATOM 726 C CA . PRO A 1 90 ? -7.595 -11.799 2.926 1.00 66.06 90 PRO A CA 1
ATOM 727 C C . PRO A 1 90 ? -6.777 -10.699 2.242 1.00 66.06 90 PRO A C 1
ATOM 729 O O . PRO A 1 90 ? -6.876 -9.510 2.552 1.00 66.06 90 PRO A O 1
ATOM 732 N N . ILE A 1 91 ? -5.982 -11.106 1.257 1.00 68.62 91 ILE A N 1
ATOM 733 C CA . ILE A 1 91 ? -5.302 -10.178 0.357 1.00 68.62 91 ILE A CA 1
ATOM 734 C C . ILE A 1 91 ? -6.286 -9.799 -0.747 1.00 68.62 91 ILE A C 1
ATOM 736 O O . ILE A 1 91 ? -6.756 -10.662 -1.489 1.00 68.62 91 ILE A O 1
ATOM 740 N N . ILE A 1 92 ? -6.584 -8.509 -0.884 1.00 72.25 92 ILE A N 1
ATOM 741 C CA . ILE A 1 92 ? -7.345 -7.989 -2.016 1.00 72.25 92 ILE A CA 1
ATOM 742 C C . ILE A 1 92 ? -6.370 -7.554 -3.097 1.00 72.25 92 ILE A C 1
ATOM 744 O O . ILE A 1 92 ? -5.632 -6.583 -2.945 1.00 72.25 92 ILE A O 1
ATOM 748 N N . VAL A 1 93 ? -6.409 -8.242 -4.231 1.00 69.31 93 VAL A N 1
ATOM 749 C CA . VAL A 1 93 ? -5.662 -7.845 -5.424 1.00 69.31 93 VAL A CA 1
ATOM 750 C C . VAL A 1 93 ? -6.632 -7.199 -6.400 1.00 69.31 93 VAL A C 1
ATOM 752 O O . VAL A 1 93 ? -7.674 -7.769 -6.725 1.00 69.31 93 VAL A O 1
ATOM 755 N N . ARG A 1 94 ? -6.298 -5.995 -6.864 1.00 69.62 94 ARG A N 1
ATOM 756 C CA . ARG A 1 94 ? -7.048 -5.303 -7.910 1.00 69.62 94 ARG A CA 1
ATOM 757 C C . ARG A 1 94 ? -6.090 -4.934 -9.031 1.00 69.62 94 ARG A C 1
ATOM 759 O O . ARG A 1 94 ? -5.140 -4.186 -8.832 1.00 69.62 94 ARG A O 1
ATOM 766 N N . CYS A 1 95 ? -6.390 -5.426 -10.222 1.00 65.00 95 CYS A N 1
ATOM 767 C CA . CYS A 1 95 ? -5.835 -4.892 -11.455 1.00 65.00 95 CYS A CA 1
ATOM 768 C C . CYS A 1 95 ? -6.858 -3.893 -12.005 1.00 65.00 95 CYS A C 1
ATOM 770 O O . CYS A 1 95 ? -8.052 -4.211 -12.060 1.00 65.00 95 CYS A O 1
ATOM 772 N N . SER A 1 96 ? -6.447 -2.670 -12.345 1.00 53.22 96 SER A N 1
ATOM 773 C CA . SER A 1 96 ? -7.325 -1.822 -13.151 1.00 53.22 96 SER A CA 1
ATOM 774 C C . SER A 1 96 ? -7.396 -2.447 -14.539 1.00 53.22 96 SER A C 1
ATOM 776 O O . SER A 1 96 ? -6.365 -2.658 -15.169 1.00 53.22 96 SER A O 1
ATOM 778 N N . ALA A 1 97 ? -8.598 -2.788 -15.002 1.00 43.97 97 ALA A N 1
ATOM 779 C CA . ALA A 1 97 ? -8.786 -3.269 -16.363 1.00 43.97 97 ALA A CA 1
ATOM 780 C C . ALA A 1 97 ? -8.205 -2.243 -17.354 1.00 43.97 97 ALA A C 1
ATOM 782 O O . ALA A 1 97 ? -8.641 -1.093 -17.363 1.00 43.97 97 ALA A O 1
ATOM 783 N N . GLY A 1 98 ? -7.229 -2.686 -18.150 1.00 41.62 98 GLY A N 1
ATOM 784 C CA . GLY A 1 98 ? -6.479 -1.867 -19.101 1.00 41.62 98 GLY A CA 1
ATOM 785 C C . GLY A 1 98 ? -5.064 -1.616 -18.601 1.00 41.62 98 GLY A C 1
ATOM 786 O O . GLY A 1 98 ? -4.852 -0.608 -17.947 1.00 41.62 98 GLY A O 1
ATOM 787 N N . GLU A 1 99 ? -4.192 -2.599 -18.848 1.00 45.31 99 GLU A N 1
ATOM 788 C CA . GLU A 1 99 ? -2.715 -2.612 -18.944 1.00 45.31 99 GLU A CA 1
ATOM 789 C C . GLU A 1 99 ? -1.824 -1.727 -18.037 1.00 45.31 99 GLU A C 1
ATOM 791 O O . GLU A 1 99 ? -0.619 -1.911 -18.075 1.00 45.31 99 GLU A O 1
ATOM 796 N N . THR A 1 100 ? -2.322 -0.850 -17.165 1.00 47.22 100 THR A N 1
ATOM 797 C CA . THR A 1 100 ? -1.517 0.292 -16.702 1.00 47.22 100 THR A CA 1
ATOM 798 C C . THR A 1 100 ? -1.149 0.269 -15.209 1.00 47.22 100 THR A C 1
ATOM 800 O O . THR A 1 100 ? -0.128 0.843 -14.855 1.00 47.22 100 THR A O 1
ATOM 803 N N . TYR A 1 101 ? -1.858 -0.436 -14.307 1.00 44.78 101 TYR A N 1
ATOM 804 C CA . TYR A 1 101 ? -1.456 -0.510 -12.882 1.00 44.78 101 TYR A CA 1
ATOM 805 C C . TYR A 1 101 ? -1.864 -1.817 -12.175 1.00 44.78 101 TYR A C 1
ATOM 807 O O . TYR A 1 101 ? -3.026 -2.234 -12.205 1.00 44.78 101 TYR A O 1
ATOM 815 N N . TRP A 1 102 ? -0.919 -2.433 -11.448 1.00 47.91 102 TRP A N 1
ATOM 816 C CA . TRP A 1 102 ? -1.189 -3.542 -10.521 1.00 47.91 102 TRP A CA 1
ATOM 817 C C . TRP A 1 102 ? -1.203 -3.026 -9.081 1.00 47.91 102 TRP A C 1
ATOM 819 O O . TRP A 1 102 ? -0.193 -2.541 -8.569 1.00 47.91 102 TRP A O 1
ATOM 829 N N . SER A 1 103 ? -2.341 -3.148 -8.398 1.00 49.09 103 SER A N 1
ATOM 830 C CA . SER A 1 103 ? -2.488 -2.754 -6.995 1.00 49.09 103 SER A CA 1
ATOM 831 C C . SER A 1 103 ? -2.754 -3.978 -6.115 1.00 49.09 103 SER A C 1
ATOM 833 O O . SER A 1 103 ? -3.654 -4.778 -6.371 1.00 49.09 103 SER A O 1
ATOM 835 N N . TYR A 1 104 ? -1.987 -4.117 -5.041 1.00 49.59 104 TYR A N 1
ATOM 836 C CA . TYR A 1 104 ? -2.151 -5.139 -4.014 1.00 49.59 104 TYR A CA 1
ATOM 837 C C . TYR A 1 104 ? -2.541 -4.434 -2.710 1.00 49.59 104 TYR A C 1
ATOM 839 O O . TYR A 1 104 ? -1.850 -3.535 -2.249 1.00 49.59 104 TYR A O 1
ATOM 847 N N . CYS A 1 105 ? -3.647 -4.822 -2.091 1.00 44.12 105 CYS A N 1
ATOM 848 C CA . CYS A 1 105 ? -4.087 -4.305 -0.798 1.00 44.12 105 CYS A CA 1
ATOM 849 C C . CYS A 1 105 ? -4.219 -5.474 0.181 1.00 44.12 105 CYS A C 1
ATOM 851 O O . CYS A 1 105 ? -5.101 -6.315 0.031 1.00 44.12 105 CYS A O 1
ATOM 853 N N . ASN A 1 106 ? -3.376 -5.521 1.210 1.00 46.66 106 ASN A N 1
ATOM 854 C CA . ASN A 1 106 ? -3.563 -6.446 2.327 1.00 46.66 106 ASN A CA 1
ATOM 855 C C . ASN A 1 106 ? -4.620 -5.855 3.268 1.00 46.66 106 ASN A C 1
ATOM 857 O O . ASN A 1 106 ? -4.344 -4.868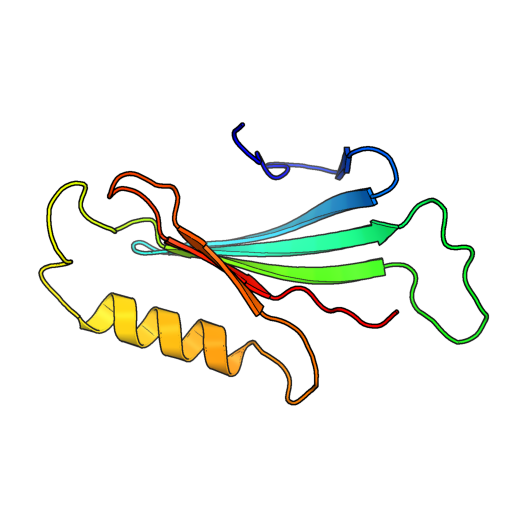 3.953 1.00 46.66 106 ASN A O 1
ATOM 861 N N . LEU A 1 107 ? -5.833 -6.417 3.288 1.00 41.53 107 LEU A N 1
ATOM 862 C CA . LEU A 1 107 ? -6.876 -5.996 4.222 1.00 41.53 107 LEU A CA 1
ATOM 863 C C . LEU A 1 107 ? -6.847 -6.884 5.462 1.00 41.53 107 LEU A C 1
ATOM 865 O O . LEU A 1 107 ? -7.311 -8.014 5.394 1.00 41.53 107 LEU A O 1
ATOM 869 N N . ASP A 1 108 ? -6.382 -6.355 6.599 1.00 38.22 108 ASP A N 1
ATOM 870 C CA . ASP A 1 108 ? -6.576 -6.991 7.909 1.00 38.22 108 ASP A CA 1
ATOM 871 C C . ASP A 1 108 ? -8.079 -7.134 8.208 1.00 38.22 108 ASP A C 1
ATOM 873 O O . ASP A 1 108 ? -8.764 -6.166 8.560 1.00 38.22 108 ASP A O 1
ATOM 877 N N . GLU A 1 109 ? -8.625 -8.339 8.017 1.00 31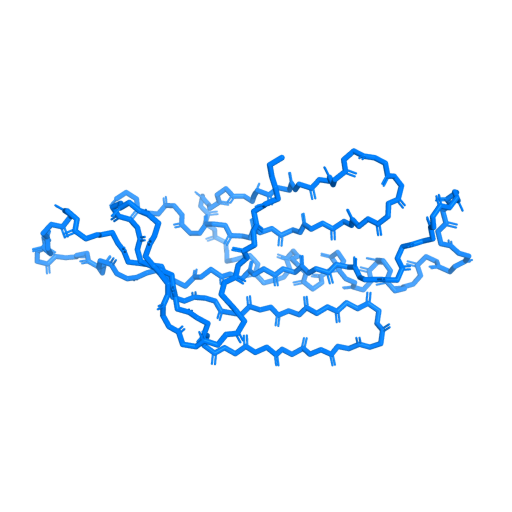.92 109 GLU A N 1
ATOM 878 C CA . GLU A 1 109 ? -10.025 -8.660 8.282 1.00 31.92 109 GLU A CA 1
ATOM 879 C C . GLU A 1 109 ? -10.211 -9.434 9.594 1.00 31.92 109 GLU A C 1
ATOM 881 O O . GLU A 1 109 ? -10.664 -10.573 9.620 1.00 31.92 109 GLU A O 1
ATOM 886 N N . ARG A 1 110 ? -9.911 -8.800 10.734 1.00 32.78 110 ARG A N 1
ATOM 887 C CA . ARG A 1 110 ? -10.439 -9.249 12.036 1.00 32.78 110 ARG A CA 1
ATOM 888 C C . ARG A 1 110 ? -11.707 -8.498 12.430 1.00 32.78 110 ARG A C 1
ATOM 890 O O . ARG A 1 110 ? -11.619 -7.490 13.131 1.00 32.78 110 ARG A O 1
ATOM 897 N N . THR A 1 111 ? -12.844 -9.021 11.942 1.00 39.59 111 THR A N 1
ATOM 898 C CA . THR A 1 111 ? -14.239 -8.941 12.465 1.00 39.59 111 THR A CA 1
ATOM 899 C C . THR A 1 111 ? -14.574 -7.759 13.358 1.00 39.59 111 THR A C 1
ATOM 901 O O . THR A 1 111 ? -14.139 -7.787 14.524 1.00 39.59 111 THR A O 1
#

Radius of gyration: 15.42 Å; chains: 1; bounding box: 34×29×49 Å

Foldseek 3Di:
DDPDADPAAWDDDDQKIKHWDDWDDDPFKIKTKIWIAGNPDDDDVPDDRIDIKIKIKGQPFDQDDGDPDCVVVVVSVVVLVVPAPPDPWDKDWDDDPGRGITMIMGHRDDD

Secondary structure (DSSP, 8-state):
---PPPSSSEEEETTEEEEEEEEEE-SSEEEEEEEEEETT----TT--SEEEEEEEEE----SSS--S-HHHHHHHHHHHHHTS-SSS--EEEEEPSSSS-EEEEE-----

Sequence (111 aa):
MYWDWPKEGVETHGVVQVKLVNEDASATYAIRTFFIKHLKLKKKKSQSVERVVLQFHYTNWPDHGTPDHPLPILSYVRQSAAANPIGPVPIIVRCSAGETYWSYCNLDERT